Protein AF-G2YAV6-F1 (afdb_monomer_lite)

Structure (mmCIF, N/CA/C/O backbone):
data_AF-G2YAV6-F1
#
_entry.id   AF-G2YAV6-F1
#
loop_
_atom_site.group_PDB
_atom_site.id
_atom_site.type_symbol
_atom_site.label_atom_id
_atom_site.label_alt_id
_atom_site.label_comp_id
_a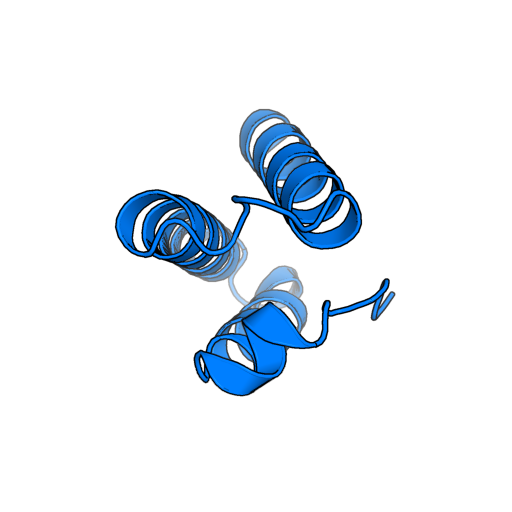tom_site.label_asym_id
_atom_site.label_entity_id
_atom_site.label_seq_id
_atom_site.pdbx_PDB_ins_code
_atom_site.Cartn_x
_atom_site.Cartn_y
_atom_site.Cartn_z
_atom_site.occupancy
_atom_site.B_iso_or_equiv
_atom_site.auth_seq_id
_atom_site.auth_comp_id
_atom_site.auth_asym_id
_atom_site.auth_atom_id
_atom_site.pdbx_PDB_model_num
ATOM 1 N N . MET A 1 1 ? 9.572 9.034 -2.816 1.00 38.09 1 MET A N 1
ATOM 2 C CA . MET A 1 1 ? 9.063 9.845 -1.691 1.00 38.09 1 MET A CA 1
ATOM 3 C C . MET A 1 1 ? 8.542 8.882 -0.644 1.00 38.09 1 MET A C 1
ATOM 5 O O . MET A 1 1 ? 7.719 8.044 -0.982 1.00 38.09 1 MET A O 1
ATOM 9 N N . ALA A 1 2 ? 9.090 8.921 0.572 1.00 41.44 2 ALA A N 1
ATOM 10 C CA . ALA A 1 2 ? 8.617 8.116 1.699 1.00 41.44 2 ALA A CA 1
ATOM 11 C C . ALA A 1 2 ? 7.326 8.743 2.246 1.00 41.44 2 ALA A C 1
ATOM 13 O O . ALA A 1 2 ? 7.306 9.332 3.323 1.00 41.44 2 ALA A O 1
ATOM 14 N N . SER A 1 3 ? 6.279 8.729 1.427 1.00 44.34 3 SER A N 1
ATOM 15 C CA . SER A 1 3 ? 4.986 9.310 1.752 1.00 44.34 3 SER A CA 1
ATOM 16 C C . SER A 1 3 ? 4.343 8.431 2.818 1.00 44.34 3 SER A C 1
ATOM 18 O O . SER A 1 3 ? 4.005 7.287 2.535 1.00 44.34 3 SER A O 1
ATOM 20 N N . GLN A 1 4 ? 4.304 8.956 4.044 1.00 52.69 4 GLN A N 1
ATOM 21 C CA . GLN A 1 4 ? 3.486 8.524 5.180 1.00 52.69 4 GLN A CA 1
ATOM 22 C C . GLN A 1 4 ? 3.224 7.018 5.238 1.00 52.69 4 GLN A C 1
ATOM 24 O O . GLN A 1 4 ? 2.219 6.534 4.741 1.00 52.69 4 GLN A O 1
ATOM 29 N N . ILE A 1 5 ? 4.131 6.270 5.871 1.00 58.47 5 ILE A N 1
ATOM 30 C CA . ILE A 1 5 ? 3.841 4.892 6.275 1.00 58.47 5 ILE A CA 1
ATOM 31 C C . ILE A 1 5 ? 2.999 4.990 7.554 1.00 58.47 5 ILE A C 1
ATOM 33 O O . ILE A 1 5 ? 3.575 5.337 8.595 1.00 58.47 5 ILE A O 1
ATOM 37 N N . PRO A 1 6 ? 1.678 4.734 7.510 1.00 64.19 6 PRO A N 1
ATOM 38 C CA . PRO A 1 6 ? 0.824 4.834 8.680 1.00 64.19 6 PRO A CA 1
ATOM 39 C C . PRO A 1 6 ? 1.333 3.965 9.831 1.00 64.19 6 PRO A C 1
ATOM 41 O O . PRO A 1 6 ? 1.930 2.900 9.615 1.00 64.19 6 PRO A O 1
ATOM 44 N N . PRO A 1 7 ? 1.107 4.394 11.081 1.00 64.00 7 PRO A N 1
ATOM 45 C CA . PRO A 1 7 ? 1.620 3.710 12.261 1.00 64.00 7 PRO A CA 1
ATOM 46 C C . PRO A 1 7 ? 1.175 2.243 12.324 1.00 64.00 7 PRO A C 1
ATOM 48 O O . PRO A 1 7 ? 1.970 1.406 12.744 1.00 64.00 7 PRO A O 1
ATOM 51 N N . LYS A 1 8 ? -0.014 1.899 11.806 1.00 62.94 8 LYS A N 1
ATOM 52 C CA . LYS A 1 8 ? -0.487 0.506 11.713 1.00 62.94 8 LYS A CA 1
ATOM 53 C C . LYS A 1 8 ? 0.337 -0.372 10.767 1.00 62.94 8 LYS A C 1
ATOM 55 O O . LYS A 1 8 ? 0.557 -1.547 11.059 1.00 62.94 8 LYS A O 1
ATOM 60 N N . LEU A 1 9 ? 0.853 0.186 9.670 1.00 63.44 9 LEU A N 1
ATOM 61 C CA . LEU A 1 9 ? 1.784 -0.519 8.779 1.00 63.44 9 LEU A CA 1
ATOM 62 C C . LEU A 1 9 ? 3.149 -0.735 9.436 1.00 63.44 9 LEU A C 1
ATOM 64 O O . LEU A 1 9 ? 3.791 -1.761 9.196 1.00 63.44 9 LEU A O 1
ATOM 68 N N . LYS A 1 10 ? 3.565 0.191 10.314 1.00 61.50 10 LYS A N 1
ATOM 69 C CA . LYS A 1 10 ? 4.746 -0.001 11.165 1.00 61.50 10 LYS A CA 1
ATOM 70 C C . LYS A 1 10 ? 4.560 -1.131 12.167 1.00 61.50 10 LYS A C 1
ATOM 72 O O . LYS A 1 10 ? 5.485 -1.917 12.335 1.00 61.50 10 LYS A O 1
ATOM 77 N N . THR A 1 11 ? 3.381 -1.251 12.776 1.00 59.53 11 THR A N 1
ATOM 78 C CA . THR A 1 11 ? 3.080 -2.326 13.738 1.00 59.53 11 THR A CA 1
ATOM 79 C C . THR A 1 11 ? 2.991 -3.704 13.079 1.00 59.53 11 THR A C 1
ATOM 81 O O . THR A 1 11 ? 3.233 -4.713 13.729 1.00 59.53 11 THR A O 1
ATOM 84 N N . ALA A 1 12 ? 2.659 -3.759 11.788 1.00 64.81 12 ALA A N 1
ATOM 85 C CA . ALA A 1 12 ? 2.485 -5.003 11.044 1.00 64.81 12 ALA A CA 1
ATOM 86 C C . ALA A 1 12 ? 3.771 -5.542 10.384 1.00 64.81 12 ALA A C 1
ATOM 88 O O . ALA A 1 12 ? 3.686 -6.486 9.600 1.00 64.81 12 ALA A O 1
ATOM 89 N N . ASP A 1 13 ? 4.939 -4.944 10.657 1.00 67.50 13 ASP A N 1
ATOM 90 C CA . ASP A 1 13 ? 6.234 -5.270 10.026 1.00 67.50 13 ASP A CA 1
ATOM 91 C C . ASP A 1 13 ? 6.286 -5.062 8.490 1.00 67.50 13 ASP A C 1
ATOM 93 O O . ASP A 1 13 ? 7.286 -5.360 7.830 1.00 67.50 13 ASP A O 1
ATOM 97 N N . LEU A 1 14 ? 5.245 -4.455 7.908 1.00 70.81 14 LEU A N 1
ATOM 98 C CA . LEU A 1 14 ? 5.116 -4.203 6.466 1.00 70.81 14 LEU A CA 1
ATOM 99 C C . LEU A 1 14 ? 6.065 -3.103 5.967 1.00 70.81 14 LEU A C 1
ATOM 101 O O . LEU A 1 14 ? 6.434 -3.086 4.793 1.00 70.81 14 LEU A O 1
ATOM 105 N N . THR A 1 15 ? 6.547 -2.238 6.863 1.00 72.19 15 THR A N 1
ATOM 106 C CA . THR A 1 15 ? 7.526 -1.172 6.571 1.00 72.19 15 THR A CA 1
ATOM 107 C C . THR A 1 15 ? 8.753 -1.680 5.816 1.00 72.19 15 THR A C 1
ATOM 109 O O . THR A 1 15 ? 9.231 -1.021 4.895 1.00 72.19 15 THR A O 1
ATOM 112 N N . ARG A 1 16 ? 9.268 -2.866 6.169 1.00 74.94 16 ARG A N 1
ATOM 113 C CA . ARG A 1 16 ? 10.470 -3.428 5.530 1.00 74.94 16 ARG A CA 1
ATOM 114 C C . ARG A 1 16 ? 10.212 -3.772 4.063 1.00 74.94 16 ARG A C 1
ATOM 116 O O . ARG A 1 16 ? 11.089 -3.570 3.225 1.00 74.94 16 ARG A O 1
ATOM 123 N N . PHE A 1 17 ? 9.010 -4.262 3.760 1.00 76.12 17 PHE A N 1
ATOM 124 C CA . PHE A 1 17 ? 8.584 -4.595 2.403 1.0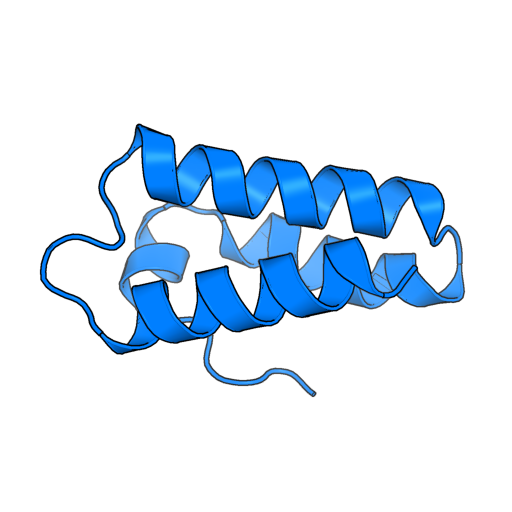0 76.12 17 PHE A CA 1
ATOM 125 C C . PHE A 1 17 ? 8.334 -3.340 1.573 1.00 76.12 17 PHE A C 1
ATOM 127 O O . PHE A 1 17 ? 8.776 -3.290 0.432 1.00 76.12 1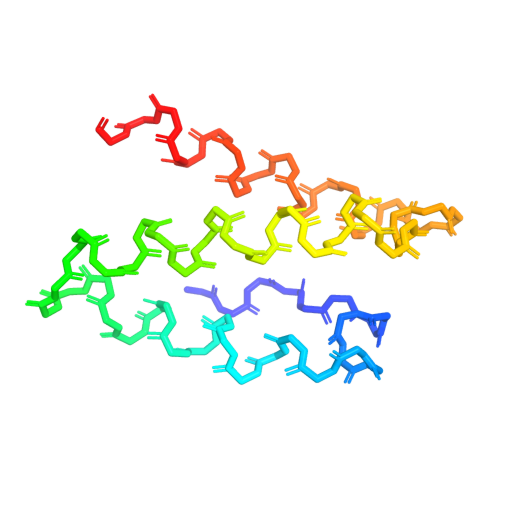7 PHE A O 1
ATOM 134 N N . ILE A 1 18 ? 7.730 -2.304 2.163 1.00 76.12 18 ILE A N 1
ATOM 135 C CA . ILE A 1 18 ? 7.522 -1.002 1.508 1.00 76.12 18 ILE A CA 1
ATOM 136 C C . ILE A 1 18 ? 8.865 -0.374 1.111 1.00 76.12 18 ILE A C 1
ATOM 138 O O . ILE A 1 18 ? 9.055 0.043 -0.030 1.00 76.12 18 ILE A O 1
ATOM 142 N N . ILE A 1 19 ? 9.828 -0.346 2.039 1.00 78.75 19 ILE A N 1
ATOM 143 C CA . ILE A 1 19 ? 11.167 0.196 1.772 1.00 78.75 19 ILE A CA 1
ATOM 144 C C . ILE A 1 19 ? 11.874 -0.628 0.689 1.00 78.75 19 ILE A C 1
ATOM 146 O O . ILE A 1 19 ? 12.482 -0.054 -0.214 1.00 78.75 19 ILE A O 1
ATOM 150 N N . LYS A 1 20 ? 11.775 -1.965 0.742 1.00 79.50 20 LYS A N 1
ATOM 151 C CA . LYS A 1 20 ? 12.339 -2.832 -0.302 1.00 79.50 20 LYS A CA 1
ATOM 152 C C . LYS A 1 20 ? 11.698 -2.596 -1.662 1.00 79.50 20 LYS A C 1
ATOM 154 O O . LYS A 1 20 ? 12.441 -2.508 -2.632 1.00 79.50 20 LYS A O 1
ATOM 159 N N . ALA A 1 21 ? 10.374 -2.476 -1.738 1.00 78.19 21 ALA A N 1
ATOM 160 C CA . ALA A 1 21 ? 9.670 -2.189 -2.984 1.00 78.19 21 ALA A CA 1
ATOM 161 C C . ALA A 1 21 ? 10.190 -0.881 -3.597 1.00 78.19 21 ALA A C 1
ATOM 163 O O . ALA A 1 21 ? 10.675 -0.883 -4.722 1.00 78.19 21 ALA A O 1
ATOM 164 N N . ALA A 1 22 ? 10.271 0.191 -2.801 1.00 77.88 22 ALA A N 1
ATOM 165 C CA . ALA A 1 22 ? 10.783 1.483 -3.258 1.00 77.88 22 ALA A CA 1
ATOM 166 C C . ALA A 1 22 ? 12.245 1.441 -3.748 1.00 77.88 22 ALA A C 1
ATOM 168 O O . ALA A 1 22 ? 12.612 2.174 -4.666 1.00 77.88 22 ALA A O 1
ATOM 169 N N . GLN A 1 23 ? 13.098 0.600 -3.154 1.00 80.12 23 GLN A N 1
ATOM 170 C CA . GLN A 1 23 ? 14.472 0.421 -3.640 1.00 80.12 23 GLN A CA 1
ATOM 171 C C . GLN A 1 23 ? 14.550 -0.452 -4.896 1.00 80.12 23 GLN A C 1
ATOM 173 O O . GLN A 1 23 ? 15.378 -0.205 -5.774 1.00 80.12 23 GLN A O 1
ATOM 178 N N . LEU A 1 24 ? 13.694 -1.469 -4.986 1.00 78.56 24 LEU A N 1
ATOM 179 C CA . LEU A 1 24 ? 13.647 -2.402 -6.107 1.00 78.56 24 LEU A CA 1
ATOM 180 C C . LEU A 1 24 ? 12.918 -1.825 -7.323 1.00 78.56 24 LEU A C 1
ATOM 182 O O . LEU A 1 24 ? 13.157 -2.314 -8.419 1.00 78.56 24 LEU A O 1
ATOM 186 N N . GLU A 1 25 ? 12.122 -0.767 -7.169 1.00 77.50 25 GLU A N 1
ATOM 187 C CA . GLU A 1 25 ? 11.391 -0.097 -8.254 1.00 77.50 25 GLU A CA 1
ATOM 188 C C . GLU A 1 25 ? 12.296 0.256 -9.448 1.00 77.50 25 GLU A C 1
ATOM 190 O O . GLU A 1 25 ? 11.938 -0.001 -10.594 1.00 77.50 25 GLU A O 1
ATOM 195 N N . LYS A 1 26 ? 13.516 0.753 -9.191 1.00 75.06 26 LYS A N 1
ATOM 196 C CA . LYS A 1 26 ? 14.482 1.109 -10.249 1.00 75.06 26 LYS A CA 1
ATOM 197 C C . LYS A 1 26 ? 15.275 -0.070 -10.807 1.00 75.06 26 LYS A C 1
ATOM 199 O O . LYS A 1 26 ? 15.685 -0.033 -11.961 1.00 75.06 26 LYS A O 1
ATOM 204 N N . ALA A 1 27 ? 15.561 -1.074 -9.981 1.00 80.56 27 ALA A N 1
ATOM 205 C CA . ALA A 1 27 ? 16.443 -2.179 -10.359 1.00 80.56 27 ALA A CA 1
ATOM 206 C C . ALA A 1 27 ? 15.674 -3.363 -10.963 1.00 80.56 27 ALA A C 1
ATOM 208 O O . ALA A 1 27 ? 16.154 -4.013 -11.889 1.00 80.56 27 ALA A O 1
ATOM 209 N N . LYS A 1 28 ? 14.499 -3.673 -10.408 1.00 81.31 28 LYS A N 1
ATOM 210 C CA . LYS A 1 28 ? 13.633 -4.801 -10.766 1.00 81.31 28 LYS A CA 1
ATOM 211 C C . LYS A 1 28 ? 12.156 -4.413 -10.567 1.00 81.31 28 LYS A C 1
ATOM 213 O O . LYS A 1 28 ? 11.549 -4.838 -9.579 1.00 81.31 28 LYS A O 1
ATOM 218 N N . PRO A 1 29 ? 11.558 -3.665 -11.513 1.00 77.50 29 PRO A N 1
ATOM 219 C CA . PRO A 1 29 ? 10.195 -3.138 -11.379 1.00 77.50 29 PRO A CA 1
ATOM 220 C C . PRO A 1 29 ? 9.140 -4.237 -11.184 1.00 77.50 29 PRO A C 1
ATOM 222 O O . PRO A 1 29 ? 8.223 -4.073 -10.388 1.00 77.50 29 PRO A O 1
ATOM 225 N N . VAL A 1 30 ? 9.322 -5.411 -11.802 1.00 82.81 30 VAL A N 1
ATOM 226 C CA . VAL A 1 30 ? 8.432 -6.574 -11.615 1.00 82.81 30 VAL A CA 1
ATOM 227 C C . VAL A 1 30 ? 8.390 -7.038 -10.155 1.00 82.81 30 VAL A C 1
ATOM 229 O O . VAL A 1 30 ? 7.334 -7.389 -9.642 1.00 82.81 30 VAL A O 1
ATOM 232 N N . ILE A 1 31 ? 9.528 -7.036 -9.456 1.00 81.81 31 ILE A N 1
ATOM 233 C CA . ILE A 1 31 ? 9.572 -7.451 -8.047 1.00 81.81 31 ILE A CA 1
ATOM 234 C C . ILE A 1 31 ? 8.934 -6.378 -7.162 1.00 81.81 31 ILE A C 1
ATOM 236 O O . ILE A 1 31 ? 8.228 -6.729 -6.219 1.00 81.81 31 ILE A O 1
ATOM 240 N N . SER A 1 32 ? 9.136 -5.092 -7.480 1.00 81.81 32 SER A N 1
ATOM 241 C CA . SER A 1 32 ? 8.439 -3.994 -6.794 1.00 81.81 32 SER A CA 1
ATOM 242 C C . SER A 1 32 ? 6.928 -4.175 -6.876 1.00 81.81 32 SER A C 1
ATOM 244 O O . SER A 1 32 ? 6.279 -4.188 -5.836 1.00 81.81 32 SER A O 1
ATOM 246 N N . TYR A 1 33 ? 6.403 -4.450 -8.075 1.00 83.56 33 TYR A N 1
ATOM 247 C CA . TYR A 1 33 ? 4.981 -4.707 -8.301 1.00 83.56 33 TYR A CA 1
ATOM 248 C C . TYR A 1 33 ? 4.442 -5.824 -7.396 1.00 83.56 33 TYR A C 1
ATOM 250 O O . TYR A 1 33 ? 3.462 -5.638 -6.677 1.00 83.56 33 TYR A O 1
ATOM 258 N N . TRP A 1 34 ? 5.112 -6.980 -7.359 1.00 85.25 34 TRP A N 1
ATOM 259 C CA . TRP A 1 34 ? 4.686 -8.092 -6.503 1.00 85.25 34 TRP A CA 1
ATOM 260 C C . TRP A 1 34 ? 4.776 -7.764 -5.010 1.00 85.25 34 TRP A C 1
ATOM 262 O O . TRP A 1 34 ? 3.916 -8.192 -4.240 1.00 85.25 34 TRP A O 1
ATOM 272 N N . CYS A 1 35 ? 5.787 -7.002 -4.584 1.00 81.88 35 CYS A N 1
ATOM 273 C CA . CYS A 1 35 ? 5.878 -6.530 -3.205 1.00 81.88 35 CYS A CA 1
ATOM 274 C C . CYS A 1 35 ? 4.733 -5.568 -2.864 1.00 81.88 35 CYS A C 1
ATOM 276 O O . CYS A 1 35 ? 4.110 -5.734 -1.819 1.00 81.88 35 CYS A O 1
ATOM 278 N N . GLU A 1 36 ? 4.435 -4.605 -3.735 1.00 82.69 36 GLU A N 1
ATOM 279 C CA . GLU A 1 36 ? 3.336 -3.645 -3.589 1.00 82.69 36 GLU A CA 1
ATOM 280 C C . GLU A 1 36 ? 1.979 -4.367 -3.516 1.00 82.69 36 GLU A C 1
ATOM 282 O O . GLU A 1 36 ? 1.213 -4.139 -2.578 1.00 82.69 36 GLU A O 1
ATOM 287 N N . TYR A 1 37 ? 1.733 -5.334 -4.405 1.00 84.88 37 TYR A N 1
ATOM 288 C CA . TYR A 1 37 ? 0.537 -6.181 -4.374 1.00 84.88 37 TYR A CA 1
ATOM 289 C C . TYR A 1 37 ? 0.431 -6.993 -3.075 1.00 84.88 37 TYR A C 1
ATOM 291 O O . TYR A 1 37 ? -0.625 -7.056 -2.442 1.00 84.88 37 TYR A O 1
ATOM 299 N N . TRP A 1 38 ? 1.538 -7.596 -2.635 1.00 85.88 38 TRP A N 1
ATOM 300 C CA . TRP A 1 38 ? 1.565 -8.377 -1.402 1.00 85.88 38 TRP A CA 1
ATOM 301 C C . TRP A 1 38 ? 1.281 -7.514 -0.165 1.00 85.88 38 TRP A C 1
ATOM 303 O O . TRP A 1 38 ? 0.556 -7.952 0.729 1.00 85.88 38 TRP A O 1
ATOM 313 N N . ILE A 1 39 ? 1.795 -6.279 -0.129 1.00 80.88 39 ILE A N 1
ATOM 314 C CA . ILE A 1 39 ? 1.523 -5.306 0.938 1.00 80.88 39 ILE A CA 1
ATOM 315 C C . ILE A 1 39 ? 0.030 -4.969 0.979 1.00 80.88 39 ILE A C 1
ATOM 317 O O . ILE A 1 39 ? -0.580 -5.086 2.039 1.00 80.88 39 ILE A O 1
ATOM 321 N N . VAL A 1 40 ? -0.572 -4.618 -0.162 1.00 82.81 40 VAL A N 1
ATOM 322 C CA . VAL A 1 40 ? -2.014 -4.332 -0.273 1.00 82.81 40 VAL A CA 1
ATOM 323 C C . VAL A 1 40 ? -2.845 -5.521 0.216 1.00 82.81 40 VAL A C 1
ATOM 325 O O . VAL A 1 40 ? -3.727 -5.365 1.063 1.00 82.81 40 VAL A O 1
ATOM 328 N N . ASN A 1 41 ? -2.509 -6.730 -0.235 1.00 84.81 41 ASN A N 1
ATOM 329 C CA . ASN A 1 41 ? -3.202 -7.944 0.180 1.00 84.81 41 ASN A CA 1
ATOM 330 C C . ASN A 1 41 ? -3.066 -8.207 1.691 1.00 84.81 41 ASN A C 1
ATOM 332 O O . ASN A 1 41 ? -4.032 -8.600 2.341 1.00 84.81 41 ASN A O 1
ATOM 336 N N . GLN A 1 42 ? -1.897 -7.948 2.287 1.00 80.81 42 GLN A N 1
ATOM 337 C CA . GLN A 1 42 ? -1.709 -8.057 3.738 1.00 80.81 42 GLN A CA 1
ATOM 338 C C . GLN A 1 42 ? -2.523 -7.022 4.523 1.00 80.81 42 GLN A C 1
ATOM 340 O O . GLN A 1 42 ? -3.080 -7.360 5.568 1.00 80.81 42 GLN A O 1
ATOM 345 N N . ILE A 1 43 ? -2.628 -5.783 4.034 1.00 79.06 43 ILE A N 1
ATOM 346 C CA . ILE A 1 43 ? -3.439 -4.730 4.666 1.00 79.06 43 ILE A CA 1
ATOM 347 C C . ILE A 1 43 ? -4.918 -5.115 4.684 1.00 79.06 43 ILE A C 1
ATOM 349 O O . ILE A 1 43 ? -5.594 -4.943 5.705 1.00 79.06 43 ILE A O 1
ATOM 353 N N . LEU A 1 44 ? -5.414 -5.637 3.562 1.00 79.69 44 LEU A N 1
ATOM 354 C CA . LEU A 1 44 ? -6.787 -6.110 3.420 1.00 79.69 44 LEU A CA 1
ATOM 355 C C . LEU A 1 44 ? -7.033 -7.336 4.302 1.00 79.69 44 LEU A C 1
ATOM 357 O O . LEU A 1 44 ? -7.957 -7.332 5.111 1.00 79.69 44 LEU A O 1
ATOM 361 N N . SER A 1 45 ? -6.155 -8.340 4.224 1.00 81.25 45 SER A N 1
ATOM 362 C CA . SER A 1 45 ? -6.285 -9.593 4.973 1.00 81.25 45 SER A CA 1
ATOM 363 C C . SER A 1 45 ? -6.230 -9.397 6.488 1.00 81.25 45 SER A C 1
ATOM 365 O O . SER A 1 45 ? -6.925 -10.106 7.212 1.00 81.25 45 SER A O 1
ATOM 367 N N . LYS A 1 46 ? -5.430 -8.444 6.981 1.00 77.25 46 LYS A N 1
ATOM 368 C CA . LYS A 1 46 ? -5.348 -8.124 8.413 1.00 77.25 46 LYS A CA 1
ATOM 369 C C . LYS A 1 46 ? -6.355 -7.064 8.867 1.00 77.25 46 LYS A C 1
ATOM 371 O O . LYS A 1 46 ? -6.350 -6.716 10.045 1.00 77.25 46 LYS A O 1
ATOM 376 N N . GLY A 1 47 ? -7.177 -6.516 7.967 1.00 75.50 47 GLY A N 1
ATOM 377 C CA . GLY A 1 47 ? -8.109 -5.434 8.302 1.00 75.50 47 GLY A CA 1
ATOM 378 C C . GLY A 1 47 ? -7.407 -4.199 8.880 1.00 75.50 47 GLY A C 1
ATOM 379 O O . GLY A 1 47 ? -7.963 -3.493 9.715 1.00 75.50 47 GLY A O 1
ATOM 380 N N . LEU A 1 48 ? -6.152 -3.943 8.491 1.00 70.12 48 LEU A N 1
ATOM 381 C CA . LEU A 1 48 ? -5.366 -2.838 9.058 1.00 70.12 48 LEU A CA 1
ATOM 382 C C . LEU A 1 48 ? -5.887 -1.470 8.600 1.00 70.12 48 LEU A C 1
ATOM 384 O O . LEU A 1 48 ? -5.664 -0.476 9.284 1.00 70.12 48 LEU A O 1
ATOM 388 N N . HIS A 1 49 ? -6.626 -1.444 7.490 1.00 68.75 49 HIS A N 1
ATOM 389 C CA . HIS A 1 49 ? -7.352 -0.283 6.979 1.00 68.75 49 HIS A CA 1
ATOM 390 C C . HIS A 1 49 ? -8.591 0.074 7.822 1.00 68.75 49 HIS A C 1
ATOM 392 O O . HIS A 1 49 ? -9.124 1.177 7.704 1.00 68.75 49 HIS A O 1
ATOM 398 N N . THR A 1 50 ? -9.061 -0.826 8.692 1.00 60.19 50 THR A N 1
ATOM 399 C CA . THR A 1 50 ? -10.257 -0.596 9.504 1.00 60.19 50 THR A CA 1
ATOM 400 C C . THR A 1 50 ? -9.935 0.390 10.630 1.00 60.19 50 THR A C 1
ATOM 402 O O . THR A 1 50 ? -9.147 0.106 11.543 1.00 60.19 50 THR A O 1
ATOM 405 N N . GLY A 1 51 ? -10.530 1.582 10.539 1.00 64.44 51 GLY A N 1
ATOM 406 C CA . GLY A 1 51 ? -10.372 2.673 11.504 1.00 64.44 51 GLY A CA 1
ATOM 407 C C . GLY A 1 51 ? -9.181 3.606 11.263 1.00 64.44 51 GLY A C 1
ATOM 408 O O . GLY A 1 51 ? -8.911 4.432 12.125 1.00 64.44 51 GLY A O 1
ATOM 409 N N . ASP A 1 52 ? -8.473 3.488 10.134 1.00 69.44 52 ASP A N 1
ATOM 410 C CA . ASP A 1 52 ? -7.334 4.353 9.800 1.00 69.44 52 ASP A CA 1
ATOM 411 C C . ASP A 1 52 ? -7.429 4.826 8.340 1.00 69.44 52 ASP A C 1
ATOM 413 O O . ASP A 1 52 ? -7.128 4.086 7.399 1.00 69.44 52 ASP A O 1
ATOM 417 N N . ALA A 1 53 ? -7.899 6.064 8.155 1.00 75.62 53 ALA A N 1
ATOM 418 C CA . ALA A 1 53 ? -8.111 6.648 6.830 1.00 75.62 53 ALA A CA 1
ATOM 419 C C . ALA A 1 53 ? -6.794 6.811 6.049 1.00 75.62 53 ALA A C 1
ATOM 421 O O . ALA A 1 53 ? -6.787 6.658 4.830 1.00 75.62 53 ALA A O 1
ATOM 422 N N . GLU A 1 54 ? -5.675 7.037 6.746 1.00 76.31 54 GLU A N 1
ATOM 423 C CA . GLU A 1 54 ? -4.343 7.131 6.138 1.00 76.31 54 GLU A CA 1
ATOM 424 C C . GLU A 1 54 ? -3.912 5.796 5.511 1.00 76.31 54 GLU A C 1
ATOM 426 O O . GLU A 1 54 ? -3.449 5.769 4.373 1.00 76.31 54 GLU A O 1
ATOM 431 N N . THR A 1 55 ? -4.118 4.669 6.202 1.00 73.94 55 THR A N 1
ATOM 432 C CA . THR A 1 55 ? -3.839 3.322 5.667 1.00 73.94 55 THR A CA 1
ATOM 433 C C . THR A 1 55 ? -4.709 2.997 4.463 1.00 73.94 55 THR A C 1
ATOM 435 O O . THR A 1 55 ? -4.221 2.402 3.499 1.00 73.94 55 THR A O 1
ATOM 438 N N . LEU A 1 56 ? -5.975 3.411 4.480 1.00 79.19 56 LEU A N 1
ATOM 439 C CA . LEU A 1 56 ? -6.878 3.211 3.352 1.00 79.19 56 LEU A CA 1
ATOM 440 C C . LEU A 1 56 ? -6.417 4.026 2.136 1.00 79.19 56 LEU A C 1
ATOM 442 O O . LEU A 1 56 ? -6.206 3.456 1.071 1.00 79.19 56 LEU A O 1
ATOM 446 N N . GLN A 1 57 ? -6.141 5.318 2.318 1.00 82.38 57 GLN A N 1
ATOM 447 C CA . GLN A 1 57 ? -5.655 6.203 1.257 1.00 82.38 57 GLN A CA 1
ATOM 448 C C . GLN A 1 57 ? -4.298 5.747 0.690 1.00 82.38 57 GLN A C 1
ATOM 450 O O . GLN A 1 57 ? -4.074 5.796 -0.522 1.00 82.38 57 GLN A O 1
ATOM 455 N N . TYR A 1 58 ? -3.408 5.239 1.547 1.00 79.94 58 TYR A N 1
ATOM 456 C CA . TYR A 1 58 ? -2.131 4.6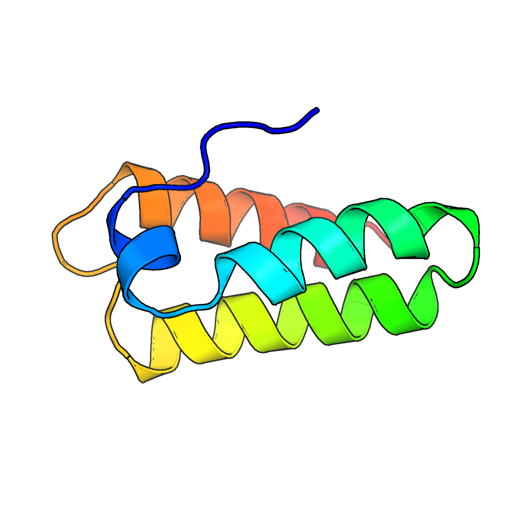54 1.139 1.00 79.94 58 TYR A CA 1
ATOM 457 C C . TYR A 1 58 ? -2.321 3.393 0.285 1.00 79.94 58 TYR A C 1
ATOM 459 O O . TYR A 1 58 ? -1.671 3.237 -0.748 1.00 79.94 58 TYR A O 1
ATOM 467 N N . THR A 1 59 ? -3.243 2.514 0.688 1.00 79.75 59 THR A N 1
ATOM 468 C CA . THR A 1 59 ? -3.580 1.290 -0.055 1.00 79.75 59 THR A CA 1
ATOM 469 C C . THR A 1 59 ? -4.173 1.624 -1.423 1.00 79.75 59 THR A C 1
ATOM 471 O O . THR A 1 59 ? -3.760 1.034 -2.417 1.00 79.75 59 THR A O 1
ATOM 474 N N . THR A 1 60 ? -5.070 2.613 -1.492 1.00 82.12 60 THR A N 1
ATOM 475 C CA . THR A 1 60 ? -5.648 3.102 -2.753 1.00 82.12 60 THR A CA 1
ATOM 476 C C . THR A 1 60 ? -4.575 3.667 -3.679 1.00 82.12 60 THR A C 1
ATOM 478 O O . THR A 1 60 ? -4.506 3.278 -4.837 1.00 82.12 60 THR A O 1
ATOM 481 N N . THR A 1 61 ? -3.671 4.501 -3.158 1.00 83.31 61 THR A N 1
ATOM 482 C CA . THR A 1 61 ? -2.564 5.065 -3.952 1.00 83.31 61 THR A CA 1
ATOM 483 C C . THR A 1 61 ? -1.650 3.967 -4.515 1.00 83.31 61 THR A C 1
ATOM 485 O O . THR A 1 61 ? -1.182 4.059 -5.649 1.00 83.31 61 THR A O 1
ATOM 488 N N . LEU A 1 62 ? -1.385 2.916 -3.728 1.00 80.31 62 LEU A N 1
ATOM 489 C CA . LEU A 1 62 ? -0.624 1.745 -4.175 1.00 80.31 62 LEU A CA 1
ATOM 490 C C . LEU A 1 62 ? -1.355 0.966 -5.272 1.00 80.31 62 LEU A C 1
ATOM 492 O O . LEU A 1 62 ? -0.724 0.599 -6.257 1.00 80.31 62 LEU A O 1
ATOM 496 N N . MET A 1 63 ? -2.663 0.735 -5.124 1.00 80.81 63 MET A N 1
ATOM 497 C CA . MET A 1 63 ? -3.491 0.108 -6.161 1.00 80.81 63 MET A CA 1
ATOM 498 C C . MET A 1 63 ? -3.485 0.917 -7.461 1.00 80.81 63 MET A C 1
ATOM 500 O O . MET A 1 63 ? -3.151 0.359 -8.500 1.00 80.81 63 MET A O 1
ATOM 504 N N . GLU A 1 64 ? -3.721 2.230 -7.406 1.00 83.56 64 GLU A N 1
ATOM 505 C CA . GLU A 1 64 ? -3.691 3.093 -8.598 1.00 83.56 64 GLU A CA 1
ATOM 506 C C . GLU A 1 64 ? -2.334 3.051 -9.310 1.00 83.56 64 GLU A C 1
ATOM 508 O O . GLU A 1 64 ? -2.242 3.132 -10.535 1.00 83.56 64 GLU A O 1
ATOM 513 N N . LYS A 1 65 ? -1.253 2.922 -8.537 1.00 79.56 65 LYS A N 1
ATOM 514 C CA . LYS A 1 65 ? 0.096 2.786 -9.077 1.00 79.56 65 LYS A CA 1
ATOM 515 C C . LYS A 1 65 ? 0.315 1.416 -9.721 1.00 79.56 65 LYS A C 1
ATOM 517 O O . LYS A 1 65 ? 0.929 1.362 -10.779 1.00 79.56 65 LYS A O 1
ATOM 522 N N . LEU A 1 66 ? -0.203 0.342 -9.123 1.00 77.62 66 LEU A N 1
ATOM 523 C CA . LEU A 1 66 ? -0.188 -1.011 -9.692 1.00 77.62 66 LEU A CA 1
ATOM 524 C C . LEU A 1 66 ? -1.004 -1.095 -10.992 1.00 77.62 66 LEU A C 1
ATOM 526 O O . LEU A 1 66 ? -0.602 -1.805 -11.905 1.00 77.62 66 LEU A O 1
ATOM 530 N N . GLU A 1 67 ? -2.116 -0.365 -11.091 1.00 77.19 67 GLU A N 1
ATOM 531 C CA . GLU A 1 67 ? -2.963 -0.302 -12.293 1.00 77.19 67 GLU A CA 1
ATOM 532 C C . GLU A 1 67 ? -2.353 0.531 -13.434 1.00 77.19 67 GLU A C 1
ATOM 534 O O . GLU A 1 67 ? -2.7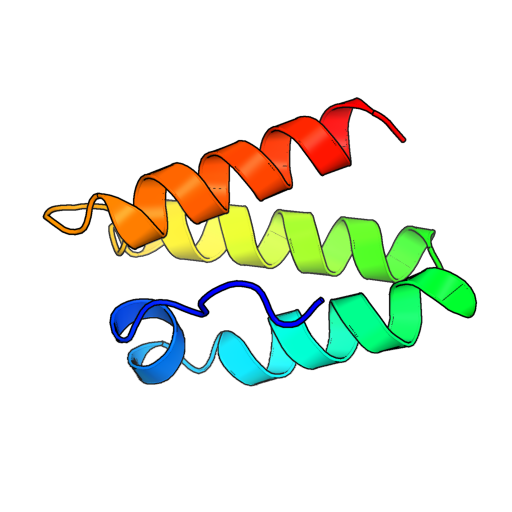80 0.414 -14.581 1.00 77.19 67 GLU A O 1
ATOM 539 N N . ARG A 1 68 ? -1.359 1.379 -13.137 1.00 69.75 68 ARG A N 1
ATOM 540 C CA . ARG A 1 68 ? -0.695 2.262 -14.113 1.00 69.75 68 ARG A CA 1
ATOM 541 C C . ARG A 1 68 ? 0.555 1.677 -14.777 1.00 69.75 68 ARG A C 1
ATOM 543 O O . ARG A 1 68 ? 1.114 2.357 -15.639 1.00 69.75 68 ARG A O 1
ATOM 550 N N . VAL A 1 69 ? 1.021 0.502 -14.347 1.00 59.31 69 VAL A N 1
ATOM 551 C CA . VAL A 1 69 ? 2.223 -0.175 -14.882 1.00 59.31 69 VAL A CA 1
ATOM 552 C C . VAL A 1 69 ? 1.898 -0.986 -16.129 1.00 59.31 69 VAL A C 1
ATOM 554 O O . VAL A 1 69 ? 0.842 -1.650 -16.144 1.00 59.31 69 VAL A O 1
#

Radius of gyration: 11.22 Å; chains: 1; bounding box: 27×19×29 Å

Foldseek 3Di:
DPPDPDVLCVVVVLVVLQVVLVVCCVVPVVSSLVSLVVSLVVCVVVVSCPPPVSSVVVSVVSVVVSVVD

Organism: Botr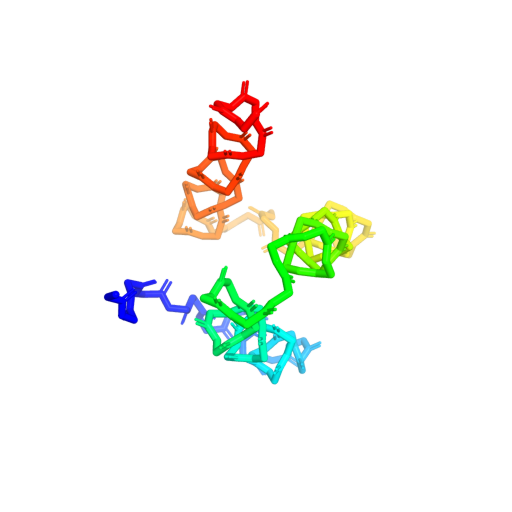yotinia fuckeliana (strain T4) (NCBI:txid999810)

Sequence (69 aa):
MASQIPPKLKTADLTRFIIKAAQLEKAKPVISYWCEYWIVNQILSKGLHTGDAETLQYTTTLMEKLERV

Secondary structure (DSSP, 8-state):
------HHHHHTTTHHHHHHHHHHHHH-HHHHHHHHHHHHHHHHHTTTTTT-HHHHHHHHHHHHHHHT-

pLDDT: mean 73.98, std 10.43, range [38.09, 85.88]

InterPro domains:
  IPR023175 Vta1/Callose synthase, N-terminal domain superfamily [G3DSA:1.25.40.270] (10-69)
  IPR039431 Vta1/callose synthase, N-terminal [PF04652] (14-68)
  IPR044538 Vacuolar protein sorting-associated protein Vta1-like [PTHR46009] (1-68)